Protein AF-A0A3C1N9N1-F1 (afdb_monomer)

Secondary structure (DSSP, 8-state):
-HHHHHHHHHHHHHHH-GGG-----SS-SS-TTTSPPPPHHHHHHHHHHHHHHHHHHHHHHH-

Foldseek 3Di:
DLQVLLVVLLVVCVVPNNVPDDQDDPDDQCPDDPDHGDDVVVVVVVVVSNVSNVVNNCVVRPD

Sequence (63 aa):
HPQLVAERICRFADIVGRERVIAGTDCGFSTFAGFGAVDPDIVYAKLQSMADGAAIASERLWG

Radius of gyration: 13.66 Å; Cα contacts (8 Å, |Δi|>4): 53; chains: 1; bounding box: 30×18×44 Å

pLDDT: mean 91.23, std 12.29, range [50.91, 98.81]

Nearest PDB structures (foldseek):
  6trc-assembly1_K  TM=4.047E-01  e=6.056E+00  Thermosynechococcus vestitus BP-1

Mean predicted aligned error: 4.35 Å

Solvent-accessible surface area (backbone atoms only — not comparable to full-atom values): 3767 Å² total; per-residue (Å²): 105,28,68,61,45,15,51,53,52,47,58,48,20,75,73,69,37,64,93,71,62,79,94,75,73,96,67,75,68,67,48,60,99,86,44,76,65,60,57,66,71,61,50,51,52,51,51,50,27,44,52,53,3,49,52,55,27,46,46,74,75,70,103

Structure (mmCIF, N/CA/C/O backbone):
data_AF-A0A3C1N9N1-F1
#
_entry.id   AF-A0A3C1N9N1-F1
#
loop_
_atom_site.group_PDB
_atom_site.id
_atom_site.type_symbol
_atom_site.label_atom_id
_atom_site.label_alt_id
_atom_site.label_comp_id
_atom_site.label_asym_id
_atom_site.label_entity_id
_atom_site.label_seq_id
_atom_site.pdbx_PDB_ins_code
_atom_site.Cartn_x
_atom_site.Cartn_y
_atom_site.Cartn_z
_atom_site.occupancy
_atom_site.B_iso_or_equiv
_atom_site.auth_seq_id
_atom_site.auth_comp_id
_atom_site.auth_asym_id
_atom_site.auth_atom_id
_atom_site.pdbx_PDB_model_num
ATOM 1 N N . HIS A 1 1 ? 3.987 8.9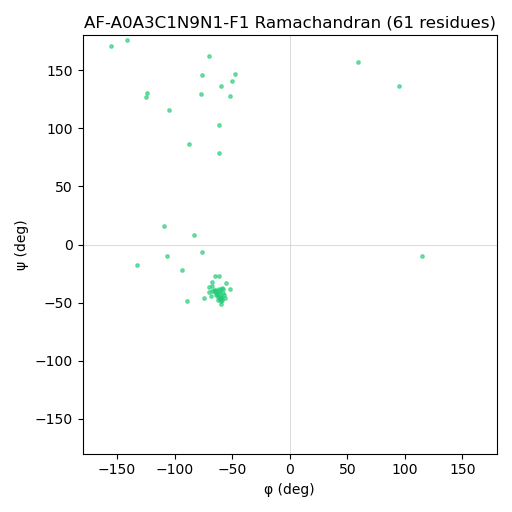28 -5.132 1.00 90.69 1 HIS A N 1
ATOM 2 C CA . HIS A 1 1 ? 3.359 9.800 -4.114 1.00 90.69 1 HIS A CA 1
ATOM 3 C C . HIS A 1 1 ? 2.798 8.949 -2.970 1.00 90.69 1 HIS A C 1
ATOM 5 O O . HIS A 1 1 ? 1.647 8.527 -3.059 1.00 90.69 1 HIS A O 1
ATOM 11 N N . PRO A 1 2 ? 3.577 8.693 -1.903 1.00 97.94 2 PRO A N 1
ATOM 12 C CA . PRO A 1 2 ? 3.164 7.823 -0.792 1.00 97.94 2 PRO A CA 1
ATOM 13 C C . PRO A 1 2 ? 1.871 8.255 -0.090 1.00 97.94 2 PRO A C 1
ATOM 15 O O . PRO A 1 2 ? 1.025 7.422 0.213 1.00 97.94 2 PRO A O 1
ATOM 18 N N . GLN A 1 3 ? 1.660 9.565 0.090 1.00 98.44 3 GLN A N 1
ATOM 19 C CA . GLN A 1 3 ? 0.465 10.099 0.762 1.00 98.44 3 GLN A CA 1
ATOM 20 C C . GLN A 1 3 ? -0.842 9.731 0.047 1.00 98.44 3 GLN A C 1
ATOM 22 O O . GLN A 1 3 ? -1.821 9.379 0.699 1.00 98.44 3 GLN A O 1
ATOM 27 N N . LEU A 1 4 ? -0.841 9.747 -1.291 1.00 98.06 4 LEU A N 1
ATOM 28 C CA . LEU A 1 4 ? -2.005 9.353 -2.089 1.00 98.06 4 LEU A CA 1
ATOM 29 C C . LEU A 1 4 ? -2.264 7.842 -2.008 1.00 98.06 4 LEU A C 1
ATOM 31 O O . LEU A 1 4 ? -3.414 7.4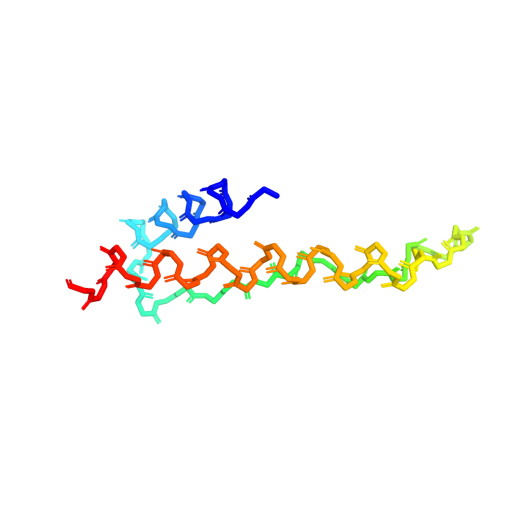12 -1.990 1.00 98.06 4 LEU A O 1
ATOM 35 N N . VAL A 1 5 ? -1.205 7.027 -1.957 1.00 98.38 5 VAL A N 1
ATOM 36 C CA . VAL A 1 5 ? -1.343 5.580 -1.731 1.00 98.38 5 VAL A CA 1
ATOM 37 C C . VAL A 1 5 ? -1.975 5.330 -0.362 1.00 98.38 5 VAL A C 1
ATOM 39 O O . VAL A 1 5 ? -2.957 4.596 -0.277 1.00 98.38 5 VAL A O 1
ATOM 42 N N . ALA A 1 6 ? -1.478 5.996 0.683 1.00 98.69 6 ALA A N 1
ATOM 43 C CA . ALA A 1 6 ? -2.004 5.863 2.037 1.00 98.69 6 ALA A CA 1
ATOM 44 C C . ALA A 1 6 ? -3.484 6.267 2.131 1.00 98.69 6 ALA A C 1
ATOM 46 O O . ALA A 1 6 ? -4.293 5.548 2.714 1.00 98.69 6 ALA A O 1
ATOM 47 N N . GLU A 1 7 ? -3.849 7.395 1.514 1.00 98.56 7 GLU A N 1
ATOM 48 C CA . GLU A 1 7 ? -5.234 7.864 1.427 1.00 98.56 7 GLU A CA 1
ATOM 49 C C . GLU A 1 7 ? -6.150 6.816 0.780 1.00 98.56 7 GLU A C 1
ATOM 51 O O . GLU A 1 7 ? -7.225 6.525 1.302 1.00 98.56 7 GLU A O 1
ATOM 56 N N . ARG A 1 8 ? -5.723 6.213 -0.336 1.00 98.25 8 ARG A N 1
ATOM 57 C CA . ARG A 1 8 ? -6.507 5.180 -1.030 1.00 98.25 8 ARG A CA 1
ATOM 58 C C . ARG A 1 8 ? -6.689 3.929 -0.180 1.00 98.25 8 ARG A C 1
ATOM 60 O O . ARG A 1 8 ? -7.800 3.415 -0.124 1.00 98.25 8 ARG A O 1
ATOM 67 N N . ILE A 1 9 ? -5.634 3.464 0.492 1.00 98.62 9 ILE A N 1
ATOM 68 C CA . ILE A 1 9 ? -5.715 2.306 1.393 1.00 98.62 9 ILE A CA 1
ATOM 69 C C . ILE A 1 9 ? -6.731 2.576 2.508 1.00 98.62 9 ILE A C 1
ATOM 71 O O . ILE A 1 9 ? -7.614 1.750 2.722 1.00 98.62 9 ILE A O 1
ATOM 75 N N . CYS A 1 10 ? -6.659 3.745 3.158 1.00 98.69 10 CYS A N 1
ATOM 76 C CA . CYS A 1 10 ? -7.592 4.114 4.227 1.00 98.69 10 CYS A CA 1
ATOM 77 C C . CYS A 1 10 ? -9.041 4.151 3.718 1.00 98.69 10 CYS A C 1
ATOM 79 O O . CYS A 1 10 ? -9.911 3.531 4.316 1.00 98.69 10 CYS A O 1
ATOM 81 N N . ARG A 1 11 ? -9.288 4.766 2.552 1.00 98.56 11 ARG A N 1
ATOM 82 C CA . ARG A 1 11 ? -10.630 4.803 1.944 1.00 98.56 11 ARG A CA 1
ATOM 83 C C . ARG A 1 11 ? -11.209 3.409 1.696 1.00 98.56 11 ARG A C 1
ATOM 85 O O . ARG A 1 11 ? -12.394 3.199 1.921 1.00 98.56 11 ARG A O 1
ATOM 92 N N . PHE A 1 12 ? -10.407 2.455 1.218 1.00 98.50 12 PHE A N 1
ATOM 93 C CA . PHE A 1 12 ? -10.885 1.079 1.055 1.00 98.50 12 PHE A CA 1
ATOM 94 C C . PHE A 1 12 ? -11.097 0.392 2.404 1.00 98.50 12 PHE A C 1
ATOM 96 O O . PHE A 1 12 ? -12.109 -0.285 2.579 1.00 98.50 12 PHE A O 1
ATOM 103 N N . ALA A 1 13 ? -10.197 0.598 3.367 1.00 98.50 13 ALA A N 1
ATOM 104 C CA . ALA A 1 13 ? -10.336 0.063 4.716 1.00 98.50 13 ALA A CA 1
ATOM 105 C C . ALA A 1 13 ? -11.630 0.541 5.403 1.00 98.50 13 ALA A C 1
ATOM 107 O O . ALA A 1 13 ? -12.282 -0.270 6.056 1.00 98.50 13 ALA A O 1
ATOM 108 N N . ASP A 1 14 ? -12.049 1.792 5.185 1.00 98.31 14 ASP A N 1
ATOM 109 C CA . ASP A 1 14 ? -13.312 2.344 5.701 1.00 98.31 14 ASP A CA 1
ATOM 110 C C . ASP A 1 14 ? -14.554 1.652 5.113 1.00 98.31 14 ASP A C 1
ATOM 112 O O . ASP A 1 14 ? -15.604 1.598 5.751 1.00 98.31 14 ASP A O 1
ATOM 116 N N . ILE A 1 15 ? -14.446 1.106 3.897 1.00 98.44 15 ILE A N 1
ATOM 117 C CA . ILE A 1 15 ? -15.558 0.450 3.196 1.00 98.44 15 ILE A CA 1
ATOM 118 C C . ILE A 1 15 ? -15.618 -1.041 3.532 1.00 98.44 15 ILE A C 1
ATOM 120 O O . ILE A 1 15 ? -16.691 -1.573 3.814 1.00 98.44 15 ILE A O 1
ATOM 124 N N . VAL A 1 16 ? -14.483 -1.742 3.451 1.00 98.38 16 VAL A N 1
ATOM 125 C CA . VAL A 1 16 ? -14.450 -3.213 3.540 1.00 98.38 16 VAL A CA 1
ATOM 126 C C . VAL A 1 16 ? -13.897 -3.747 4.859 1.00 98.38 16 VAL A C 1
ATOM 128 O O . VAL A 1 16 ? -14.038 -4.943 5.115 1.00 98.38 16 VAL A O 1
ATOM 131 N N . GLY A 1 17 ? -13.325 -2.888 5.705 1.00 98.25 17 GLY A N 1
ATOM 132 C CA . GLY A 1 17 ? -12.608 -3.236 6.930 1.00 98.25 17 GLY A CA 1
ATOM 133 C C . GLY A 1 17 ? -11.096 -3.352 6.705 1.00 98.25 17 GLY A C 1
ATOM 134 O O . GLY A 1 17 ? -10.651 -3.971 5.740 1.00 98.25 17 GLY A O 1
ATOM 135 N N . ARG A 1 18 ? -10.295 -2.792 7.624 1.00 97.62 18 ARG A N 1
ATOM 136 C CA . ARG A 1 18 ? -8.819 -2.727 7.527 1.00 97.62 18 ARG A CA 1
ATOM 137 C C . ARG A 1 18 ? -8.120 -4.080 7.334 1.00 97.62 18 ARG A C 1
ATOM 139 O O . ARG A 1 18 ? -7.142 -4.151 6.606 1.00 97.62 18 ARG A O 1
ATOM 146 N N . GLU A 1 19 ? -8.665 -5.153 7.904 1.00 98.06 19 GLU A N 1
ATOM 147 C CA . GLU A 1 19 ? -8.140 -6.528 7.773 1.00 98.06 19 GLU A CA 1
ATOM 148 C C . GLU A 1 19 ? -8.444 -7.180 6.414 1.00 98.06 19 GLU A C 1
ATOM 150 O O . GLU A 1 19 ? -8.012 -8.293 6.127 1.00 98.06 19 GLU A O 1
ATOM 155 N N . ARG A 1 20 ? -9.239 -6.513 5.570 1.00 98.06 20 ARG A N 1
ATOM 156 C CA . ARG A 1 20 ? -9.700 -7.025 4.272 1.00 98.06 20 ARG A CA 1
ATOM 157 C C . ARG A 1 20 ? -9.051 -6.303 3.092 1.00 98.06 20 ARG A C 1
ATOM 159 O O . ARG A 1 20 ? -9.543 -6.409 1.971 1.00 98.06 20 ARG A O 1
ATOM 166 N N . VAL A 1 21 ? -7.959 -5.574 3.333 1.00 97.88 21 VAL A N 1
ATOM 167 C CA . VAL A 1 21 ? -7.253 -4.774 2.324 1.00 97.88 21 VAL A CA 1
ATOM 168 C C . VAL A 1 21 ? -5.786 -5.189 2.243 1.00 97.88 21 VAL A C 1
ATOM 170 O O . VAL A 1 21 ? -5.086 -5.228 3.249 1.00 97.88 21 VAL A O 1
ATOM 173 N N . ILE A 1 22 ? -5.306 -5.438 1.021 1.00 97.38 22 ILE A N 1
ATOM 174 C CA . ILE A 1 22 ? -3.886 -5.628 0.700 1.00 97.38 22 ILE A CA 1
ATOM 175 C C . ILE A 1 22 ? -3.523 -4.626 -0.397 1.00 97.38 22 ILE A C 1
ATOM 177 O O . ILE A 1 22 ? -4.196 -4.556 -1.426 1.00 97.38 22 ILE A O 1
ATOM 181 N N . ALA A 1 23 ? -2.469 -3.837 -0.181 1.00 96.81 23 ALA A N 1
ATOM 182 C CA . ALA A 1 23 ? -1.955 -2.919 -1.190 1.00 96.81 23 ALA A CA 1
ATOM 183 C C . ALA A 1 23 ? -1.139 -3.687 -2.239 1.00 96.81 23 ALA A C 1
ATOM 185 O O . ALA A 1 23 ? -0.237 -4.450 -1.898 1.00 96.81 23 ALA A O 1
ATOM 186 N N . GLY A 1 24 ? -1.437 -3.461 -3.515 1.00 95.25 24 GLY A N 1
ATOM 187 C CA . GLY A 1 24 ? -0.744 -4.094 -4.629 1.00 95.25 24 GLY A CA 1
ATOM 188 C C . GLY A 1 24 ? -0.837 -3.258 -5.897 1.00 95.25 24 GLY A C 1
ATOM 189 O O . GLY A 1 24 ? -1.572 -2.270 -5.973 1.00 95.25 24 GLY A O 1
ATOM 190 N N . THR A 1 25 ? -0.071 -3.659 -6.904 1.00 91.94 25 THR A N 1
ATOM 191 C CA . THR A 1 25 ? -0.209 -3.131 -8.260 1.00 91.94 25 THR A CA 1
ATOM 192 C C . THR A 1 25 ? -1.434 -3.743 -8.931 1.00 91.94 25 THR A C 1
ATOM 194 O O . THR A 1 25 ? -1.714 -4.918 -8.726 1.00 91.94 25 THR A O 1
ATOM 197 N N . ASP A 1 26 ? -2.118 -2.973 -9.775 1.00 88.94 26 ASP A N 1
ATOM 198 C CA . ASP A 1 26 ? -3.278 -3.455 -10.542 1.00 88.94 26 ASP A CA 1
ATOM 199 C C . ASP A 1 26 ? -2.894 -4.592 -11.517 1.00 88.94 26 ASP A C 1
ATOM 201 O O . ASP A 1 26 ? -3.522 -5.644 -11.560 1.00 88.94 26 ASP A O 1
ATOM 205 N N . CYS A 1 27 ? -1.778 -4.425 -12.239 1.00 87.19 27 CYS A N 1
ATOM 206 C CA . CYS A 1 27 ? -1.178 -5.439 -13.113 1.00 87.19 27 CYS A CA 1
ATOM 207 C C . CYS A 1 27 ? 0.361 -5.402 -13.012 1.00 87.19 27 CYS A C 1
ATOM 209 O O . CYS A 1 27 ? 0.930 -4.543 -12.334 1.00 87.19 27 CYS A O 1
ATOM 211 N N . GLY A 1 28 ? 1.045 -6.329 -13.686 1.00 85.25 28 GLY A N 1
ATOM 212 C CA . GLY A 1 28 ? 2.506 -6.360 -13.776 1.00 85.25 28 GLY A CA 1
ATOM 213 C C . GLY A 1 28 ? 3.094 -5.233 -14.638 1.00 85.25 28 GLY A C 1
ATOM 214 O O . GLY A 1 28 ? 2.422 -4.632 -15.472 1.00 85.25 28 GLY A O 1
ATOM 215 N N . PHE A 1 29 ? 4.395 -4.979 -14.477 1.00 84.19 29 PHE A N 1
ATOM 216 C CA . PHE A 1 29 ? 5.131 -3.920 -15.188 1.00 84.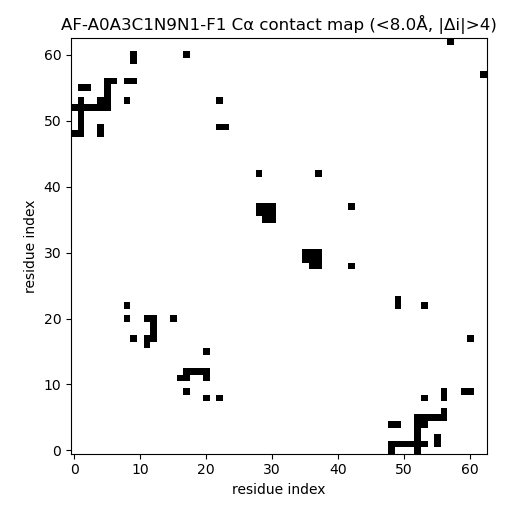19 29 PHE A CA 1
ATOM 217 C C . PHE A 1 29 ? 5.607 -4.306 -16.605 1.00 84.19 29 PHE A C 1
ATOM 219 O O . PHE A 1 29 ? 6.347 -3.557 -17.239 1.00 84.19 29 PHE A O 1
ATOM 226 N N . SER A 1 30 ? 5.185 -5.465 -17.120 1.00 68.88 30 SER A N 1
ATOM 227 C CA . SER A 1 30 ? 5.395 -5.867 -18.518 1.00 68.88 30 SER A CA 1
ATOM 228 C C . SER A 1 30 ? 4.238 -5.331 -19.355 1.00 68.88 30 SER A C 1
ATOM 230 O O . SER A 1 30 ? 3.199 -5.969 -19.508 1.00 68.88 30 SER A O 1
ATOM 232 N N . THR A 1 31 ? 4.403 -4.090 -19.795 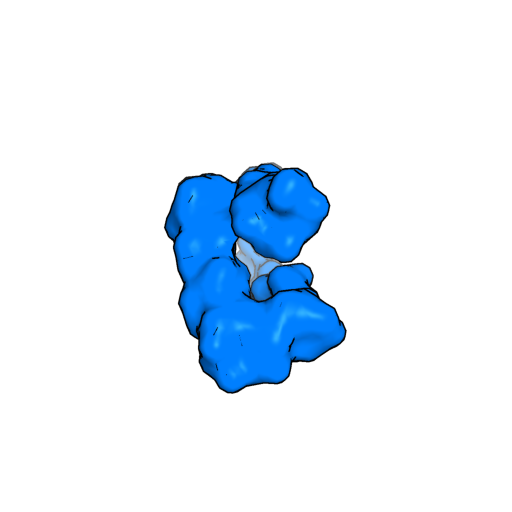1.00 66.50 31 THR A N 1
ATOM 233 C CA . THR A 1 31 ? 3.428 -3.233 -20.472 1.00 66.50 31 THR A CA 1
ATOM 234 C C . THR A 1 31 ? 2.951 -3.810 -21.804 1.00 66.50 31 THR A C 1
ATOM 236 O O . THR A 1 31 ? 3.363 -3.343 -22.846 1.00 66.50 31 THR A O 1
ATOM 239 N N . PHE A 1 32 ? 2.035 -4.781 -21.782 1.00 58.50 32 PHE A N 1
ATOM 240 C CA . PHE A 1 32 ? 1.349 -5.344 -22.958 1.00 58.50 32 PHE A CA 1
ATOM 241 C C . PHE A 1 32 ? 2.253 -5.977 -24.042 1.00 58.50 32 PHE A C 1
ATOM 243 O O . PHE A 1 32 ? 3.437 -5.688 -24.189 1.00 58.50 32 PHE A O 1
ATOM 250 N N . ALA A 1 33 ? 1.686 -6.882 -24.844 1.00 50.91 33 ALA A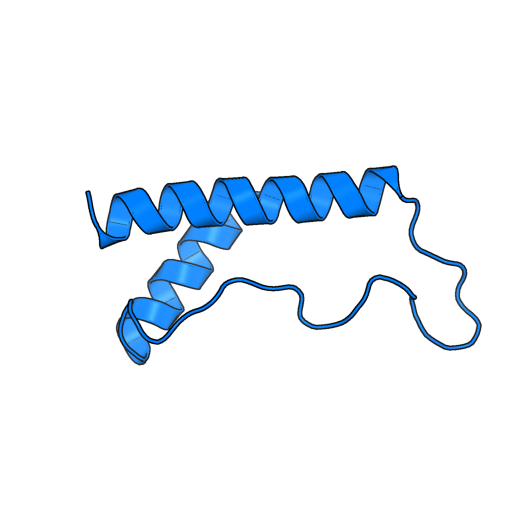 N 1
ATOM 251 C CA . ALA A 1 33 ? 2.390 -7.456 -25.989 1.00 50.91 33 ALA A CA 1
ATOM 252 C C . ALA A 1 33 ? 2.749 -6.345 -27.001 1.00 50.91 33 ALA A C 1
ATOM 254 O O . ALA A 1 33 ? 1.882 -5.869 -27.729 1.00 50.91 33 ALA A O 1
ATOM 255 N N . GLY A 1 34 ? 4.018 -5.920 -27.025 1.00 55.22 34 GLY A N 1
ATOM 256 C CA . GLY A 1 34 ? 4.563 -4.982 -28.018 1.00 55.22 34 GLY A CA 1
ATOM 257 C C . GLY A 1 34 ? 5.022 -3.612 -27.500 1.00 55.22 34 GLY A C 1
ATOM 258 O O . GLY A 1 34 ? 5.691 -2.909 -28.252 1.00 55.22 34 GL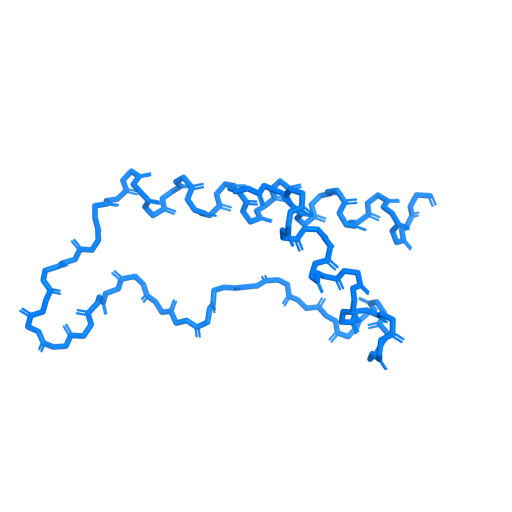Y A O 1
ATOM 259 N N . PHE A 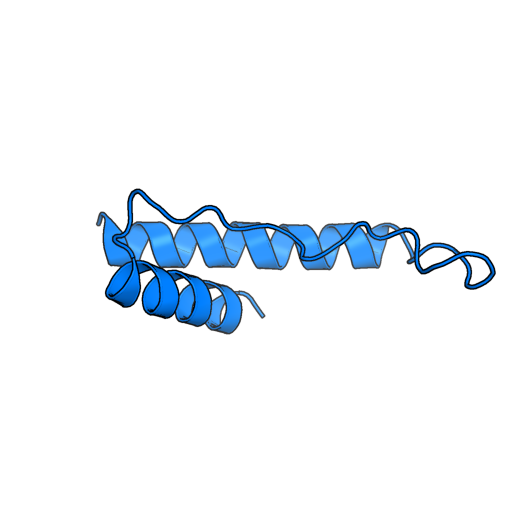1 35 ? 4.747 -3.234 -26.244 1.00 59.00 35 PHE A N 1
ATOM 260 C CA . PHE A 1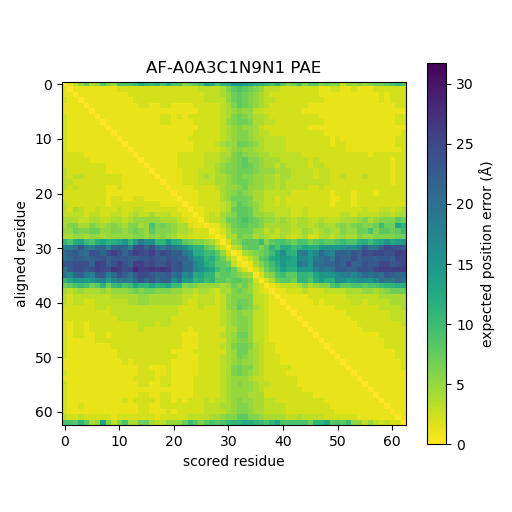 35 ? 5.312 -2.021 -25.634 1.00 59.00 35 PHE A CA 1
ATOM 261 C C . PHE A 1 35 ? 6.415 -2.422 -24.646 1.00 59.00 35 PHE A C 1
ATOM 263 O O . PHE A 1 35 ? 6.170 -3.135 -23.675 1.00 59.00 35 PHE A O 1
ATOM 270 N N . GLY A 1 36 ? 7.655 -2.016 -24.942 1.00 64.06 36 GLY A N 1
ATOM 271 C CA . GLY A 1 36 ? 8.860 -2.412 -24.203 1.00 64.06 36 GLY A CA 1
ATOM 272 C C . GLY A 1 36 ? 8.720 -2.286 -22.683 1.00 64.06 36 GLY A C 1
ATOM 273 O O . GLY A 1 36 ? 8.014 -1.405 -22.199 1.00 64.06 36 GLY A O 1
ATOM 274 N N . ALA A 1 37 ? 9.378 -3.189 -21.950 1.00 70.56 37 ALA A N 1
ATOM 275 C CA . ALA A 1 37 ? 9.310 -3.261 -20.493 1.00 70.56 37 ALA A CA 1
ATOM 276 C C . ALA A 1 37 ? 9.561 -1.893 -19.837 1.00 70.56 37 ALA A C 1
ATOM 278 O O . ALA A 1 37 ? 10.426 -1.134 -20.276 1.00 70.56 37 ALA A O 1
ATOM 279 N N . VAL A 1 38 ? 8.811 -1.591 -18.772 1.00 78.62 38 VAL A N 1
ATOM 280 C CA . VAL A 1 38 ? 9.061 -0.398 -17.954 1.00 78.62 38 VAL A CA 1
ATOM 281 C C . VAL A 1 38 ? 10.473 -0.484 -17.387 1.00 78.62 38 VAL A C 1
ATOM 283 O O . VAL A 1 38 ? 10.878 -1.542 -16.904 1.00 78.62 38 VAL A O 1
ATOM 286 N N . ASP A 1 39 ? 11.193 0.636 -17.427 1.00 87.31 39 ASP A N 1
ATOM 287 C CA . ASP A 1 39 ? 12.528 0.741 -16.848 1.00 87.31 39 ASP A CA 1
ATOM 288 C C . ASP A 1 39 ? 12.529 0.248 -15.382 1.00 87.31 39 ASP A C 1
ATOM 290 O O . ASP A 1 39 ? 11.685 0.703 -14.593 1.00 87.31 39 ASP A O 1
ATOM 294 N N . PRO A 1 40 ? 13.428 -0.681 -15.005 1.00 89.38 40 PRO A N 1
ATOM 295 C CA . PRO A 1 40 ? 13.480 -1.238 -13.658 1.00 89.38 40 PRO A CA 1
ATOM 296 C C . PRO A 1 40 ? 13.538 -0.185 -12.551 1.00 89.38 40 PRO A C 1
ATOM 298 O O . PRO A 1 40 ? 12.857 -0.349 -11.539 1.00 89.38 40 PRO A O 1
ATOM 301 N N . ASP A 1 41 ? 14.261 0.919 -12.737 1.00 91.31 41 ASP A N 1
ATOM 302 C CA . ASP A 1 41 ? 14.388 1.952 -11.706 1.00 91.31 41 ASP A CA 1
ATOM 303 C C . ASP A 1 41 ? 13.047 2.658 -11.472 1.00 91.31 41 ASP A C 1
ATOM 305 O O . ASP A 1 41 ? 12.666 2.954 -10.336 1.00 91.31 41 ASP A O 1
ATOM 309 N N . ILE A 1 42 ? 12.260 2.842 -12.536 1.00 89.81 42 ILE A N 1
ATOM 310 C CA . ILE A 1 42 ? 10.893 3.367 -12.441 1.00 89.81 42 ILE A CA 1
ATOM 311 C C . ILE A 1 42 ? 9.979 2.360 -11.734 1.00 89.81 42 ILE A C 1
ATOM 313 O O . ILE A 1 42 ? 9.124 2.759 -10.934 1.00 89.81 42 ILE A O 1
ATOM 317 N N . VAL A 1 43 ? 10.132 1.063 -12.015 1.00 92.12 43 VAL A N 1
ATOM 318 C CA . VAL A 1 43 ? 9.381 0.000 -11.330 1.00 92.12 43 VAL A CA 1
ATOM 319 C C . VAL A 1 43 ? 9.670 0.029 -9.832 1.00 92.12 43 VAL A C 1
ATOM 321 O O . VAL A 1 43 ? 8.734 0.122 -9.033 1.00 92.12 43 VAL A O 1
ATOM 324 N N . TYR A 1 44 ? 10.944 0.031 -9.440 1.00 94.06 44 TYR A N 1
ATOM 325 C CA . TYR A 1 44 ? 11.334 0.069 -8.034 1.00 94.06 44 TYR A CA 1
ATOM 326 C C . TYR A 1 44 ? 10.894 1.360 -7.344 1.00 94.06 44 TYR A C 1
ATOM 328 O O . TYR A 1 44 ? 10.376 1.294 -6.233 1.00 94.06 44 TYR A O 1
ATOM 336 N N . ALA A 1 45 ? 10.970 2.517 -8.007 1.00 95.12 45 ALA A N 1
ATOM 337 C CA . ALA A 1 45 ? 10.462 3.771 -7.447 1.00 95.12 45 ALA A CA 1
ATOM 338 C C . ALA A 1 45 ? 8.945 3.724 -7.171 1.00 95.12 45 ALA A C 1
ATOM 340 O O . ALA A 1 45 ? 8.46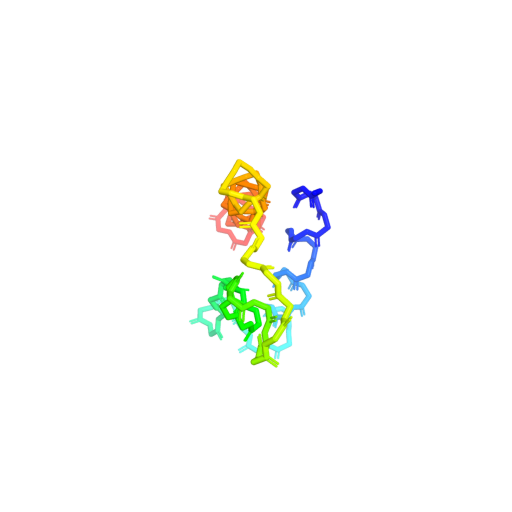7 4.241 -6.155 1.00 95.12 45 ALA A O 1
ATOM 341 N N . LYS A 1 46 ? 8.163 3.079 -8.048 1.00 94.31 46 LYS A N 1
ATOM 342 C CA . LYS A 1 46 ? 6.719 2.882 -7.838 1.00 94.31 46 LYS A CA 1
ATOM 343 C C . LYS A 1 46 ? 6.439 1.926 -6.681 1.00 94.31 46 LYS A C 1
ATOM 345 O O . LYS A 1 46 ? 5.578 2.229 -5.856 1.00 94.31 46 LYS A O 1
ATOM 350 N N . LEU A 1 47 ? 7.168 0.812 -6.607 1.00 96.25 47 LEU A N 1
ATOM 351 C CA . LEU A 1 47 ? 7.049 -0.155 -5.515 1.00 96.25 47 LEU A CA 1
ATOM 352 C C . LEU A 1 47 ? 7.436 0.468 -4.169 1.00 96.25 47 LEU A C 1
ATOM 354 O O . LEU A 1 47 ? 6.698 0.307 -3.201 1.00 96.25 47 LEU A O 1
ATOM 358 N N . GLN A 1 48 ? 8.510 1.260 -4.126 1.00 97.75 48 GLN A N 1
ATOM 359 C CA . GLN A 1 48 ? 8.908 2.006 -2.933 1.00 97.75 48 GLN A CA 1
ATOM 360 C C . GLN A 1 48 ? 7.802 2.969 -2.497 1.00 97.75 48 GLN A C 1
ATOM 362 O O . GLN A 1 48 ? 7.363 2.937 -1.352 1.00 97.75 48 GLN A O 1
ATOM 367 N N . SER A 1 49 ? 7.255 3.760 -3.429 1.00 98.06 49 SER A N 1
ATOM 368 C CA . SER A 1 49 ? 6.152 4.667 -3.103 1.00 98.06 49 SER A CA 1
ATOM 369 C C . SER A 1 49 ? 4.894 3.937 -2.614 1.00 98.06 49 SER A C 1
ATOM 371 O O . SER A 1 49 ? 4.091 4.561 -1.916 1.00 98.06 49 SER A O 1
ATOM 373 N N . MET A 1 50 ? 4.676 2.680 -3.016 1.00 98.12 50 MET A N 1
ATOM 374 C CA . MET A 1 50 ? 3.575 1.849 -2.526 1.00 98.12 50 MET A CA 1
ATOM 375 C C . MET A 1 50 ? 3.850 1.352 -1.105 1.00 98.12 50 MET A C 1
ATOM 377 O O . MET A 1 50 ? 2.972 1.476 -0.254 1.00 98.12 50 MET A O 1
ATOM 381 N N . ALA A 1 51 ? 5.062 0.855 -0.843 1.00 98.38 51 ALA A N 1
ATOM 382 C CA . ALA A 1 51 ? 5.493 0.405 0.479 1.00 98.38 51 ALA A CA 1
ATOM 383 C C . ALA A 1 51 ? 5.439 1.542 1.514 1.00 98.38 51 ALA A C 1
ATOM 385 O O . ALA A 1 51 ? 4.829 1.378 2.568 1.00 98.38 51 ALA A O 1
ATOM 386 N N . ASP A 1 52 ? 5.966 2.722 1.176 1.00 98.75 52 ASP A N 1
ATOM 387 C CA . ASP A 1 52 ? 5.925 3.906 2.044 1.00 98.75 52 ASP A CA 1
ATOM 388 C C . ASP A 1 52 ? 4.480 4.332 2.343 1.00 98.75 52 ASP A C 1
ATOM 390 O O . ASP A 1 52 ? 4.128 4.676 3.471 1.00 98.75 52 ASP A O 1
ATOM 394 N N . GLY A 1 53 ? 3.611 4.295 1.328 1.00 98.69 53 GLY A N 1
ATOM 395 C CA . GLY A 1 53 ? 2.195 4.613 1.490 1.00 98.69 53 GLY A CA 1
ATOM 396 C C . GLY A 1 53 ? 1.458 3.601 2.367 1.00 98.69 53 GLY A C 1
ATOM 397 O O . GLY A 1 53 ? 0.634 3.994 3.191 1.00 98.69 53 GLY A O 1
ATOM 398 N N . ALA A 1 54 ? 1.774 2.314 2.224 1.00 98.56 54 ALA A N 1
ATOM 399 C CA . ALA A 1 54 ? 1.234 1.260 3.074 1.00 98.56 54 ALA A CA 1
ATOM 400 C C . ALA A 1 54 ? 1.698 1.414 4.528 1.00 98.56 54 ALA A C 1
ATOM 402 O O . ALA A 1 54 ? 0.875 1.282 5.424 1.00 98.56 54 ALA A O 1
ATOM 403 N N . ALA A 1 55 ? 2.959 1.783 4.772 1.00 98.56 55 ALA A N 1
ATOM 404 C CA . ALA A 1 55 ? 3.456 2.061 6.120 1.00 98.56 55 ALA A CA 1
ATOM 405 C C . ALA A 1 55 ? 2.696 3.223 6.787 1.00 98.56 55 ALA A C 1
ATOM 407 O O . ALA A 1 55 ? 2.243 3.095 7.922 1.00 98.56 55 ALA A O 1
ATOM 408 N N . ILE A 1 56 ? 2.473 4.324 6.058 1.00 98.81 56 ILE A N 1
ATOM 409 C CA . ILE A 1 56 ? 1.678 5.463 6.549 1.00 98.81 56 ILE A CA 1
ATOM 410 C C . ILE A 1 56 ? 0.227 5.046 6.832 1.00 98.81 56 ILE A C 1
ATOM 412 O O . ILE A 1 56 ? -0.356 5.480 7.823 1.00 98.81 56 ILE A O 1
ATOM 416 N N . ALA A 1 57 ? -0.382 4.235 5.963 1.00 98.62 57 ALA A N 1
ATOM 417 C CA . ALA A 1 57 ? -1.739 3.739 6.184 1.00 98.62 57 ALA A CA 1
ATOM 418 C C . ALA A 1 57 ? -1.817 2.821 7.408 1.00 98.62 57 ALA A C 1
ATOM 420 O O . ALA A 1 57 ? -2.756 2.944 8.188 1.00 98.62 57 ALA A O 1
ATOM 421 N N . SER A 1 58 ? -0.830 1.944 7.600 1.00 98.50 58 SER A N 1
ATOM 422 C CA . SER A 1 58 ? -0.753 1.073 8.771 1.00 98.50 58 SER A CA 1
ATOM 423 C C . SER A 1 58 ? -0.689 1.881 10.060 1.00 98.50 58 SER A C 1
ATOM 425 O O . SER A 1 58 ? -1.472 1.605 10.957 1.00 98.50 58 SER A O 1
ATOM 427 N N . GLU A 1 59 ? 0.142 2.923 10.124 1.00 98.56 59 GLU A N 1
ATOM 428 C CA . GLU A 1 59 ? 0.186 3.828 11.281 1.00 98.56 59 GLU A CA 1
ATOM 429 C C . GLU A 1 59 ? -1.186 4.463 11.555 1.00 98.56 59 GLU A C 1
ATOM 431 O O . GLU A 1 59 ? -1.652 4.485 12.684 1.00 98.56 59 GLU A O 1
ATOM 436 N N . ARG A 1 60 ? -1.897 4.921 10.517 1.00 98.19 60 ARG A N 1
ATOM 437 C CA . ARG A 1 60 ? -3.235 5.524 10.679 1.00 98.19 60 ARG A CA 1
ATOM 438 C C . ARG A 1 60 ? -4.307 4.532 11.129 1.00 98.19 60 ARG A C 1
ATOM 440 O O . ARG A 1 60 ? -5.279 4.938 11.755 1.00 98.19 60 ARG A O 1
ATOM 447 N N . LEU A 1 61 ? -4.185 3.269 10.724 1.00 98.00 61 LEU A N 1
ATOM 448 C CA . LEU A 1 61 ? -5.190 2.235 10.966 1.00 98.00 61 LEU A CA 1
ATOM 449 C C . LEU A 1 61 ? -4.915 1.424 12.235 1.00 98.00 61 LEU A C 1
ATOM 451 O O . LEU A 1 61 ? -5.853 0.807 12.738 1.00 98.00 61 LEU A O 1
ATOM 455 N N . TRP A 1 62 ? -3.670 1.384 12.715 1.00 97.19 62 TRP A N 1
ATOM 456 C CA . TRP A 1 62 ? -3.209 0.496 13.790 1.00 97.19 62 TRP A CA 1
ATOM 457 C C . TRP A 1 62 ? -2.390 1.172 14.892 1.00 97.19 62 TRP A C 1
ATOM 459 O O . TRP A 1 62 ? -2.230 0.547 15.942 1.00 97.19 62 TRP A O 1
ATOM 469 N N . GLY A 1 63 ? -1.854 2.370 14.646 1.00 87.25 63 GLY A N 1
ATOM 470 C CA . GLY A 1 63 ? -1.175 3.184 15.658 1.00 87.25 63 GLY A CA 1
ATOM 471 C C . GLY A 1 63 ? -2.118 3.731 16.721 1.00 87.25 63 GLY A C 1
ATOM 472 O O . GLY A 1 63 ? -3.352 3.747 16.493 1.00 87.25 63 GLY A O 1
#